Protein AF-A0A0M9E2N9-F1 (afdb_monomer)

Secondary structure (DSSP, 8-state):
------HHHHHHHHHS---HHHHHHHTT---HHHHHHHHHHHHH-SSHHHHHHHHHHHH-

Sol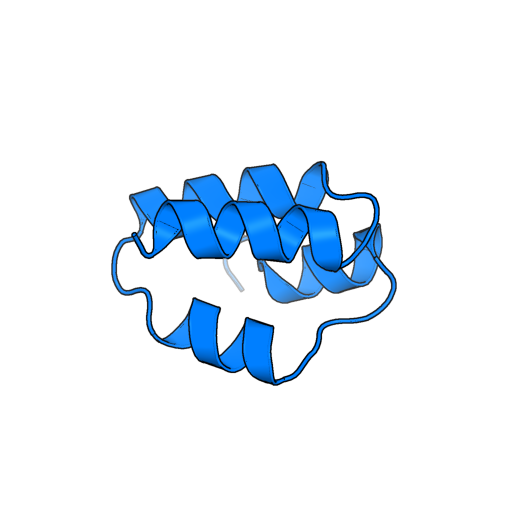vent-accessible surface area (backbone atoms only — not comparable to full-atom values): 3626 Å² total; per-residue (Å²): 133,80,96,67,87,51,53,66,58,40,26,30,73,49,49,70,54,74,59,67,71,59,52,59,54,56,75,70,56,85,52,65,70,57,52,55,53,50,38,61,42,26,72,68,24,77,40,69,66,58,37,47,54,55,50,52,66,73,72,108

pLDDT: mean 88.44, std 13.05, range [36.78, 95.38]

Radius of gyration: 10.58 Å; Cα contacts (8 Å, |Δi|>4): 47; chains: 1; bounding box: 25×22×27 Å

Foldseek 3Di:
DPPDPDLQVLLCVQAVHDDPVNVVLLVPDPDPVLNVQLSVQSNVDNHPVSSVVSSVVSVD

Sequence (60 aa):
MKDGICIFETLYETIGFVPAAIIDSINKIDRQDVLSGLFRQAIKSRDVNQFQKSLDMALA

Nearest PDB structures (foldseek):
  9g3z-assembly1_K  TM=4.416E-01  e=8.913E+00  Sus scrofa

Structure (mmCIF, N/CA/C/O backbone):
data_AF-A0A0M9E2N9-F1
#
_entry.id   AF-A0A0M9E2N9-F1
#
loop_
_atom_site.group_PDB
_atom_site.id
_atom_site.type_symbol
_atom_site.label_atom_id
_atom_site.label_alt_id
_atom_site.label_comp_id
_atom_site.label_asym_id
_atom_site.label_entity_id
_atom_site.label_seq_id
_atom_site.pdbx_PDB_ins_code
_atom_site.Cartn_x
_atom_site.Cartn_y
_atom_site.Cartn_z
_atom_site.occupancy
_atom_site.B_iso_or_equiv
_atom_site.auth_seq_id
_atom_site.auth_comp_id
_atom_site.auth_asym_id
_atom_site.auth_atom_id
_atom_site.pdbx_PDB_model_num
ATOM 1 N N . MET A 1 1 ? -15.359 12.204 -15.102 1.00 39.47 1 MET A N 1
ATOM 2 C CA . MET A 1 1 ? -14.698 11.636 -13.910 1.00 39.47 1 MET A CA 1
ATOM 3 C C . MET A 1 1 ? -14.208 12.826 -13.108 1.00 39.47 1 MET A C 1
ATOM 5 O O . MET A 1 1 ? -13.511 13.645 -13.683 1.00 39.47 1 MET A O 1
ATOM 9 N N . LYS A 1 2 ? -14.716 13.033 -11.886 1.00 36.78 2 LYS A N 1
ATOM 10 C CA . LYS A 1 2 ? -14.222 14.110 -11.012 1.00 36.78 2 LYS A CA 1
ATOM 11 C C . LYS A 1 2 ? -12.862 13.678 -10.474 1.00 36.78 2 LYS A C 1
ATOM 13 O O . LYS A 1 2 ? -12.731 12.509 -10.129 1.00 36.78 2 LYS A O 1
ATOM 18 N N . ASP A 1 3 ? -11.916 14.606 -10.430 1.00 42.62 3 ASP A N 1
ATOM 19 C CA . ASP A 1 3 ? -10.522 14.495 -9.984 1.00 42.62 3 ASP A CA 1
ATOM 20 C C . ASP A 1 3 ? -10.365 13.893 -8.570 1.00 42.62 3 ASP A C 1
ATOM 22 O O . ASP A 1 3 ? -10.053 14.578 -7.597 1.00 42.62 3 ASP A O 1
ATOM 26 N N . GLY A 1 4 ? -10.633 12.596 -8.432 1.00 52.75 4 GLY A N 1
ATOM 27 C CA . GLY A 1 4 ? -10.335 11.799 -7.251 1.00 52.75 4 GLY A CA 1
ATOM 28 C C . GLY A 1 4 ? -9.046 11.048 -7.519 1.00 52.75 4 GLY A C 1
ATOM 29 O O . GLY A 1 4 ? -9.044 10.095 -8.291 1.00 52.75 4 GLY A O 1
ATOM 30 N N . ILE A 1 5 ? -7.947 11.514 -6.936 1.00 61.31 5 ILE A N 1
ATOM 31 C CA . ILE A 1 5 ? -6.631 10.950 -7.209 1.00 61.31 5 ILE A CA 1
ATOM 32 C C . ILE A 1 5 ? -6.575 9.501 -6.697 1.00 61.31 5 ILE A C 1
ATOM 34 O O . ILE A 1 5 ? -6.867 9.238 -5.528 1.00 61.31 5 ILE A O 1
ATOM 38 N N . CYS A 1 6 ? -6.246 8.557 -7.580 1.00 84.69 6 CYS A N 1
ATOM 39 C CA . CYS A 1 6 ? -6.294 7.125 -7.303 1.00 84.69 6 CYS A CA 1
ATOM 40 C C . CYS A 1 6 ? -4.957 6.634 -6.728 1.00 84.69 6 CYS A C 1
ATOM 42 O O . CYS A 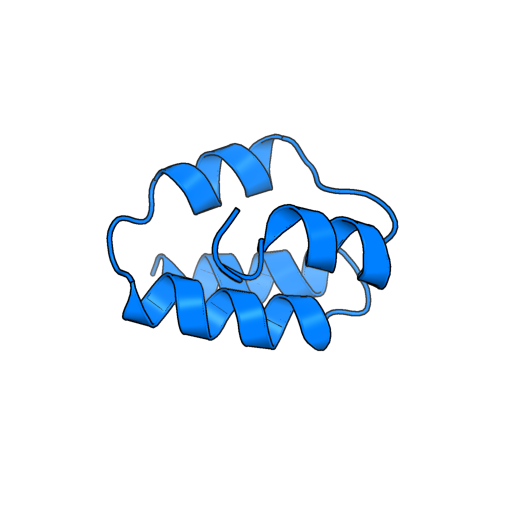1 6 ? -3.930 6.679 -7.404 1.00 84.69 6 CYS A O 1
ATOM 44 N N . ILE A 1 7 ? -4.962 6.113 -5.492 1.00 90.44 7 ILE A N 1
ATOM 45 C CA . ILE A 1 7 ? -3.756 5.571 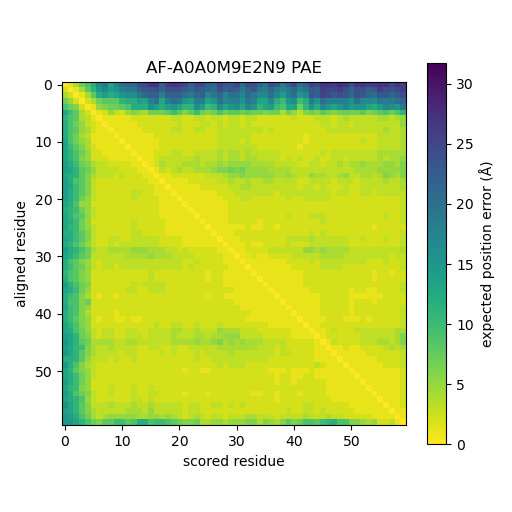-4.828 1.00 90.44 7 ILE A CA 1
ATOM 46 C C . ILE A 1 7 ? -3.081 4.505 -5.702 1.00 90.44 7 ILE A C 1
ATOM 48 O O . ILE A 1 7 ? -1.856 4.457 -5.772 1.00 90.44 7 ILE A O 1
ATOM 52 N N . PHE A 1 8 ? -3.864 3.677 -6.397 1.00 91.19 8 PHE A N 1
ATOM 53 C CA . PHE A 1 8 ? -3.340 2.613 -7.254 1.00 91.19 8 PHE A CA 1
ATOM 54 C C . PHE A 1 8 ? -2.608 3.150 -8.4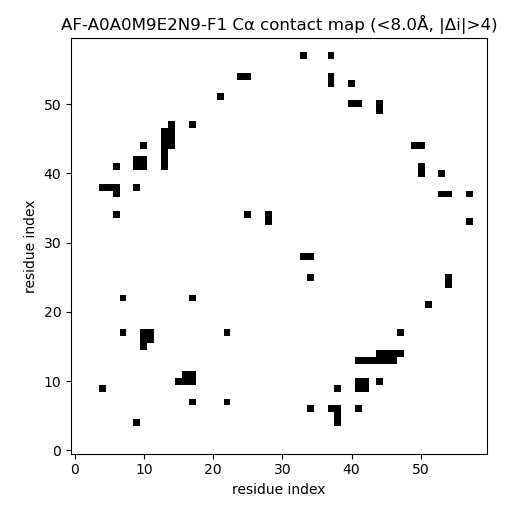82 1.00 91.19 8 PHE A C 1
ATOM 56 O O . PHE A 1 8 ? -1.531 2.655 -8.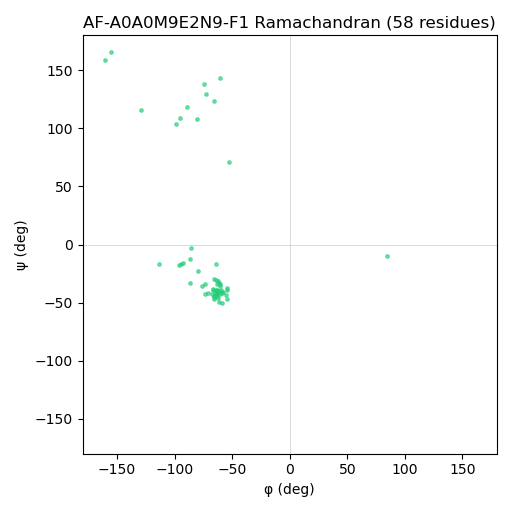799 1.00 91.19 8 PHE A O 1
ATOM 63 N N . GLU A 1 9 ? -3.161 4.173 -9.138 1.00 90.88 9 GLU A N 1
ATOM 64 C CA . GLU A 1 9 ? -2.510 4.820 -10.282 1.00 90.88 9 GLU A CA 1
ATOM 65 C C . GLU A 1 9 ? -1.186 5.440 -9.842 1.00 90.88 9 GLU A C 1
ATOM 67 O O . GLU A 1 9 ? -0.153 5.169 -10.442 1.00 90.88 9 GLU A O 1
ATOM 72 N N . THR A 1 10 ? -1.179 6.159 -8.718 1.00 92.31 10 THR A N 1
ATOM 73 C CA . THR A 1 10 ? 0.051 6.755 -8.190 1.00 92.31 10 THR A CA 1
ATOM 74 C C . THR A 1 10 ? 1.090 5.718 -7.790 1.00 92.31 10 THR A C 1
ATOM 76 O O . THR A 1 10 ? 2.260 5.904 -8.099 1.00 92.31 10 THR A O 1
ATOM 79 N N . LEU A 1 11 ? 0.704 4.617 -7.138 1.00 92.12 11 LEU A N 1
ATOM 80 C CA . LEU A 1 11 ? 1.652 3.543 -6.825 1.00 92.12 11 LEU A CA 1
ATOM 81 C C . LEU A 1 11 ? 2.223 2.906 -8.091 1.00 92.12 11 LEU A C 1
ATOM 83 O O . LEU A 1 11 ? 3.409 2.592 -8.139 1.00 92.12 11 LEU A O 1
ATOM 87 N N . TYR A 1 12 ? 1.400 2.728 -9.123 1.00 92.12 12 TYR A N 1
ATOM 88 C CA . TYR A 1 12 ? 1.874 2.220 -10.402 1.00 92.12 12 TYR A CA 1
ATOM 89 C C . TYR A 1 12 ? 2.857 3.196 -11.064 1.00 92.12 12 TYR A C 1
ATOM 91 O O . TYR A 1 12 ? 3.896 2.769 -11.556 1.00 92.12 12 TYR A O 1
ATOM 99 N N . GLU A 1 13 ? 2.586 4.500 -11.019 1.00 91.25 13 GLU A N 1
ATOM 100 C CA . GLU A 1 13 ? 3.478 5.532 -11.560 1.00 91.25 13 GLU A CA 1
ATOM 101 C C . GLU A 1 13 ? 4.801 5.654 -10.790 1.00 91.25 13 GLU A C 1
ATOM 103 O O . GLU A 1 13 ? 5.848 5.850 -11.407 1.00 91.25 13 GLU A O 1
ATOM 108 N N . THR A 1 14 ? 4.786 5.538 -9.457 1.00 91.12 14 THR A N 1
ATOM 109 C CA . THR A 1 14 ? 5.990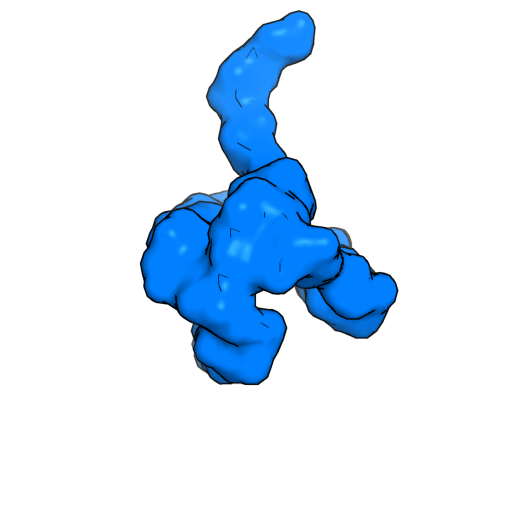 5.730 -8.631 1.00 91.12 14 THR A CA 1
ATOM 110 C C . THR A 1 14 ? 6.826 4.465 -8.461 1.00 91.12 14 THR A C 1
ATOM 112 O O . THR A 1 14 ? 8.050 4.555 -8.377 1.00 91.12 14 THR A O 1
ATOM 115 N N . ILE A 1 15 ? 6.193 3.289 -8.416 1.00 90.75 15 ILE A N 1
ATOM 116 C CA . ILE A 1 15 ? 6.842 2.006 -8.088 1.00 90.75 15 ILE A CA 1
ATOM 117 C C . ILE A 1 15 ? 6.855 1.046 -9.293 1.00 90.75 15 ILE A C 1
ATOM 119 O O . ILE A 1 15 ? 7.629 0.089 -9.315 1.00 90.75 15 ILE A O 1
ATOM 123 N N . GLY A 1 16 ? 6.033 1.286 -10.318 1.00 90.19 16 GLY A N 1
ATOM 124 C CA . GLY A 1 16 ? 5.956 0.472 -11.539 1.00 90.19 16 GLY A CA 1
ATOM 125 C C . GLY A 1 16 ? 5.058 -0.765 -11.435 1.00 90.19 16 GLY A C 1
ATOM 126 O O . GLY A 1 16 ? 4.787 -1.409 -12.446 1.00 90.19 16 GLY A O 1
ATOM 127 N N . PHE A 1 17 ? 4.591 -1.120 -10.234 1.00 89.12 17 PHE A N 1
ATOM 128 C CA . PHE A 1 17 ? 3.619 -2.192 -10.010 1.00 89.12 17 PHE A CA 1
ATOM 129 C C . PHE A 1 17 ? 2.934 -2.051 -8.644 1.00 89.12 17 PHE A C 1
ATOM 131 O O . PHE A 1 17 ? 3.479 -1.445 -7.722 1.00 89.12 17 PHE A O 1
ATOM 138 N N . VAL A 1 18 ? 1.758 -2.670 -8.494 1.00 91.19 18 VAL A N 1
ATOM 139 C CA . VAL A 1 18 ? 1.017 -2.724 -7.223 1.00 91.19 18 VAL A CA 1
ATOM 140 C C . VAL A 1 18 ? 0.638 -4.179 -6.915 1.00 91.19 18 VAL A C 1
ATOM 142 O O . VAL A 1 18 ? -0.131 -4.772 -7.671 1.00 91.19 18 VAL A O 1
ATOM 145 N N . PRO A 1 19 ? 1.156 -4.793 -5.836 1.00 93.12 19 PRO A N 1
ATOM 146 C CA . PRO A 1 19 ? 0.745 -6.132 -5.419 1.00 93.12 19 PRO A CA 1
ATOM 147 C C . PRO A 1 19 ? -0.743 -6.216 -5.078 1.00 93.12 19 PRO A C 1
ATOM 149 O O . PRO A 1 19 ? -1.277 -5.337 -4.403 1.00 93.12 19 PRO A O 1
ATOM 152 N N . ALA A 1 20 ? -1.377 -7.342 -5.418 1.00 92.62 20 ALA A N 1
ATOM 153 C CA . ALA A 1 20 ? -2.775 -7.611 -5.070 1.00 92.62 20 ALA A CA 1
ATOM 154 C C . ALA A 1 20 ? -3.050 -7.484 -3.559 1.00 92.62 20 ALA A C 1
ATOM 156 O O . ALA A 1 20 ? -4.036 -6.876 -3.164 1.00 92.62 20 ALA A O 1
ATOM 157 N N . ALA A 1 21 ? -2.127 -7.942 -2.706 1.00 93.12 21 ALA A N 1
ATOM 158 C CA . ALA A 1 21 ? -2.266 -7.828 -1.253 1.00 93.12 21 ALA A CA 1
ATOM 159 C C . ALA A 1 21 ? -2.351 -6.370 -0.755 1.00 93.12 21 ALA A C 1
ATOM 161 O O . ALA A 1 21 ? -3.066 -6.085 0.209 1.00 93.12 21 ALA A O 1
ATOM 162 N N . ILE A 1 22 ? -1.658 -5.436 -1.420 1.00 93.12 22 ILE A N 1
ATOM 163 C CA . ILE A 1 22 ? -1.749 -4.002 -1.116 1.00 93.12 22 ILE A CA 1
ATOM 164 C C . ILE A 1 22 ? -3.107 -3.458 -1.563 1.00 93.12 22 ILE A C 1
ATOM 166 O O . ILE A 1 22 ? -3.733 -2.707 -0.817 1.00 93.12 22 ILE A O 1
ATOM 170 N N . ILE A 1 23 ? -3.589 -3.874 -2.738 1.00 92.69 23 ILE A N 1
ATOM 171 C CA . ILE A 1 23 ? -4.912 -3.492 -3.251 1.00 92.69 23 ILE A CA 1
ATOM 172 C C . ILE A 1 23 ? -6.010 -3.930 -2.280 1.00 92.69 23 ILE A C 1
ATOM 174 O O . ILE A 1 23 ? -6.819 -3.109 -1.849 1.00 92.69 23 ILE A O 1
ATOM 178 N N . ASP A 1 24 ? -5.985 -5.197 -1.869 1.00 93.38 24 ASP A N 1
ATOM 179 C CA . ASP A 1 24 ? -6.949 -5.760 -0.924 1.00 93.38 24 ASP A CA 1
ATOM 180 C C . ASP A 1 24 ? -6.918 -5.048 0.429 1.00 93.38 24 ASP A C 1
ATOM 182 O O . ASP A 1 24 ? -7.951 -4.882 1.072 1.00 93.38 24 ASP A O 1
ATOM 186 N N . SER A 1 25 ? -5.735 -4.628 0.875 1.00 93.75 25 SER A N 1
ATOM 187 C CA . SER A 1 25 ? -5.567 -3.922 2.145 1.00 93.75 25 SER A CA 1
ATOM 188 C C . SER A 1 25 ? -6.085 -2.485 2.075 1.00 93.75 25 SER A C 1
ATOM 190 O O . SER A 1 25 ? -6.790 -2.062 2.984 1.00 93.75 25 SER A O 1
ATOM 192 N N . ILE A 1 26 ? -5.813 -1.753 0.987 1.00 92.69 26 ILE A N 1
ATOM 193 C CA . ILE A 1 26 ? -6.349 -0.398 0.772 1.00 92.69 26 ILE A CA 1
ATOM 194 C C . ILE A 1 26 ? -7.878 -0.432 0.659 1.00 92.69 26 ILE A C 1
ATOM 196 O O . ILE A 1 26 ? -8.550 0.393 1.269 1.00 92.69 26 ILE A O 1
ATOM 200 N N . ASN A 1 27 ? -8.436 -1.408 -0.064 1.00 92.56 27 ASN A N 1
ATOM 201 C CA . ASN A 1 27 ? -9.885 -1.540 -0.251 1.00 92.56 27 ASN A CA 1
ATOM 202 C C . ASN A 1 27 ? -10.654 -1.832 1.049 1.00 92.56 27 ASN A C 1
ATOM 204 O O . ASN A 1 27 ? -11.867 -1.654 1.084 1.00 92.56 27 ASN A O 1
ATOM 208 N N . LYS A 1 28 ? -9.972 -2.276 2.113 1.00 92.88 28 LYS A N 1
ATOM 209 C CA . LYS A 1 28 ? -10.563 -2.484 3.446 1.00 92.88 28 LYS A CA 1
ATOM 210 C C . LYS A 1 28 ? -10.589 -1.213 4.303 1.00 92.88 28 LYS A C 1
ATOM 212 O O . LYS A 1 28 ? -11.051 -1.264 5.439 1.00 92.88 28 LYS A O 1
ATOM 217 N N . ILE A 1 29 ? -10.051 -0.094 3.814 1.00 92.12 29 ILE A N 1
ATOM 218 C CA . ILE A 1 29 ? -9.970 1.161 4.566 1.00 92.12 29 ILE A CA 1
ATOM 219 C C . ILE A 1 29 ? -11.159 2.051 4.204 1.00 92.12 29 ILE A C 1
ATOM 221 O O . ILE A 1 29 ? -11.181 2.668 3.144 1.00 92.12 29 ILE A O 1
ATOM 225 N N . ASP A 1 30 ? -12.097 2.202 5.138 1.00 90.94 30 ASP A N 1
ATOM 226 C CA . ASP A 1 30 ? -13.247 3.111 4.987 1.00 90.94 30 ASP A CA 1
ATOM 227 C C . ASP A 1 30 ? -12.946 4.557 5.433 1.00 90.94 30 ASP A C 1
ATOM 229 O O . ASP A 1 30 ? -13.711 5.489 5.178 1.00 90.94 30 ASP A O 1
ATOM 233 N N . ARG A 1 31 ? -11.818 4.769 6.123 1.00 92.31 31 ARG A N 1
ATOM 234 C CA . ARG A 1 31 ? -11.421 6.076 6.666 1.00 92.31 31 ARG A CA 1
ATOM 235 C C . ARG A 1 31 ? -10.780 6.956 5.592 1.00 92.31 31 ARG A C 1
ATOM 237 O O . ARG A 1 31 ? -9.636 6.740 5.191 1.00 92.31 31 ARG A O 1
ATOM 244 N N . GLN A 1 32 ? -11.500 7.986 5.150 1.00 90.25 32 GLN A N 1
ATOM 245 C CA . GLN A 1 32 ? -11.045 8.886 4.084 1.00 90.25 32 GLN A CA 1
ATOM 246 C C . GLN A 1 32 ? -9.774 9.677 4.445 1.00 90.25 32 GLN A C 1
ATOM 248 O O . GLN A 1 32 ? -8.937 9.937 3.579 1.00 90.25 32 GLN A O 1
ATOM 253 N N . ASP A 1 33 ? -9.601 10.051 5.713 1.00 91.31 33 ASP A N 1
ATOM 254 C CA . ASP A 1 33 ? -8.393 10.711 6.218 1.00 91.31 33 ASP A CA 1
ATOM 255 C C . ASP A 1 33 ? -7.161 9.802 6.098 1.00 91.31 33 ASP A C 1
ATOM 257 O O . ASP A 1 33 ? -6.102 10.247 5.647 1.00 91.31 33 ASP A O 1
ATOM 261 N N . VAL A 1 34 ? -7.329 8.510 6.391 1.00 93.44 34 VAL A N 1
ATOM 262 C CA . VAL A 1 34 ? -6.283 7.498 6.218 1.00 93.44 34 VAL A CA 1
ATOM 263 C C . VAL A 1 34 ? -5.943 7.312 4.743 1.00 93.44 34 VAL A C 1
ATOM 265 O O . VAL A 1 34 ? -4.767 7.346 4.384 1.00 93.44 34 VAL A O 1
ATOM 268 N N . LEU A 1 35 ? -6.949 7.190 3.872 1.00 93.31 35 LEU A N 1
ATOM 269 C CA . LEU A 1 35 ? -6.739 7.087 2.423 1.00 93.31 35 LEU A CA 1
ATOM 270 C C . LEU A 1 35 ? -5.990 8.308 1.865 1.00 93.31 35 LEU A C 1
ATOM 272 O O . LEU A 1 35 ? -5.059 8.158 1.077 1.00 93.31 35 LEU A O 1
ATOM 276 N N . SER A 1 36 ? -6.327 9.518 2.319 1.00 92.38 36 SER A N 1
ATOM 277 C CA . SER A 1 36 ? -5.614 10.748 1.943 1.00 92.38 36 SER A CA 1
ATOM 278 C C . SER A 1 36 ? -4.156 10.747 2.426 1.00 92.38 36 SER A C 1
ATOM 280 O O . SER A 1 36 ? -3.245 11.164 1.704 1.00 92.38 36 SER A O 1
ATOM 282 N N . GLY A 1 37 ? -3.907 10.228 3.632 1.00 93.75 37 GLY A N 1
ATOM 283 C CA . GLY A 1 37 ? -2.560 10.008 4.153 1.00 93.75 37 GLY A CA 1
ATOM 284 C C . GLY A 1 37 ? -1.760 9.029 3.294 1.00 93.75 37 GLY A C 1
ATOM 285 O O . GLY A 1 37 ? -0.650 9.352 2.869 1.00 93.75 37 GLY A O 1
ATOM 286 N N . LEU A 1 38 ? -2.343 7.871 2.980 1.00 94.56 38 LEU A N 1
ATOM 287 C CA . LEU A 1 38 ? -1.729 6.842 2.140 1.00 94.56 38 LEU A CA 1
ATOM 288 C C . LEU A 1 38 ? -1.444 7.349 0.732 1.00 94.56 38 LEU A C 1
ATOM 290 O O . LEU A 1 38 ? -0.356 7.114 0.217 1.00 94.56 38 LEU A O 1
ATOM 294 N N . PHE A 1 39 ? -2.350 8.126 0.146 1.00 94.00 39 PHE A N 1
ATOM 295 C CA . PHE A 1 39 ? -2.121 8.779 -1.136 1.00 94.00 39 PHE A CA 1
ATOM 296 C C . PHE A 1 39 ? -0.833 9.626 -1.131 1.00 94.00 39 PHE A C 1
ATOM 298 O O . PHE A 1 39 ? 0.031 9.483 -1.996 1.00 94.00 39 PHE A O 1
ATOM 305 N N . ARG A 1 40 ? -0.630 10.450 -0.095 1.00 93.31 40 ARG A N 1
ATOM 306 C CA . ARG A 1 40 ? 0.603 11.247 0.055 1.00 93.31 40 ARG A CA 1
ATO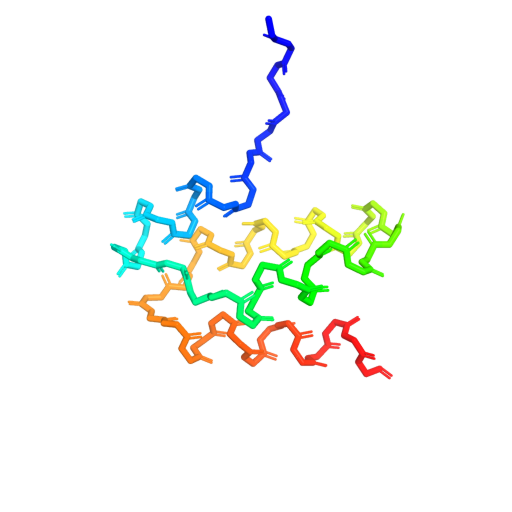M 307 C C . ARG A 1 40 ? 1.851 10.386 0.236 1.00 93.31 40 ARG A C 1
ATOM 309 O O . ARG A 1 40 ? 2.934 10.821 -0.153 1.00 93.31 40 ARG A O 1
ATOM 316 N N . GLN A 1 41 ? 1.723 9.208 0.846 1.00 94.31 41 GLN A N 1
ATOM 317 C CA . GLN A 1 41 ? 2.834 8.265 0.986 1.00 94.31 41 GLN A CA 1
ATOM 318 C C . GLN A 1 41 ? 3.130 7.532 -0.324 1.00 94.31 41 GLN A C 1
ATOM 320 O O . GLN A 1 41 ? 4.301 7.333 -0.639 1.00 94.31 41 GLN A O 1
ATOM 325 N N . ALA A 1 42 ? 2.115 7.206 -1.128 1.00 93.88 42 ALA A N 1
ATOM 326 C CA . ALA A 1 42 ? 2.287 6.611 -2.454 1.00 93.88 42 ALA A CA 1
ATOM 327 C C . ALA A 1 42 ? 3.139 7.502 -3.372 1.00 93.88 42 ALA A C 1
ATOM 329 O O . ALA A 1 42 ? 4.053 7.003 -4.023 1.00 93.88 42 ALA A O 1
ATOM 330 N N . ILE A 1 43 ? 2.926 8.826 -3.331 1.00 93.75 43 ILE A N 1
ATOM 331 C CA . ILE A 1 43 ? 3.732 9.811 -4.081 1.00 93.75 43 ILE A CA 1
ATOM 332 C C . ILE A 1 43 ? 5.220 9.771 -3.678 1.00 93.75 43 ILE A C 1
ATOM 334 O O . ILE A 1 43 ? 6.101 10.037 -4.490 1.00 93.75 43 ILE A O 1
ATOM 338 N N . LYS A 1 44 ? 5.515 9.484 -2.406 1.00 92.69 44 LYS A N 1
ATOM 339 C CA . LYS A 1 44 ? 6.875 9.547 -1.840 1.00 92.69 44 LYS A CA 1
ATOM 340 C C . LYS A 1 44 ? 7.604 8.206 -1.849 1.00 92.69 44 LYS A C 1
ATOM 342 O O . LYS A 1 44 ? 8.819 8.178 -1.647 1.00 92.69 44 LYS A O 1
ATOM 347 N N . SER A 1 45 ? 6.868 7.115 -2.019 1.00 93.00 45 SER A N 1
ATOM 348 C CA . SER A 1 45 ? 7.403 5.762 -1.937 1.00 93.00 45 SER A CA 1
ATOM 349 C C . SER A 1 45 ? 8.256 5.468 -3.164 1.00 93.00 45 SER A C 1
ATOM 351 O O . SER A 1 45 ? 7.825 5.686 -4.291 1.00 93.00 45 SER A O 1
ATOM 353 N N . ARG A 1 46 ? 9.478 4.976 -2.942 1.00 90.25 46 ARG A N 1
ATOM 354 C CA . ARG A 1 46 ? 10.397 4.586 -4.031 1.00 90.25 46 ARG A CA 1
ATOM 355 C C . ARG A 1 46 ? 10.301 3.113 -4.404 1.00 90.25 46 ARG A C 1
ATOM 357 O O . ARG A 1 46 ? 10.826 2.697 -5.428 1.00 90.25 46 ARG A O 1
ATOM 364 N N . ASP A 1 47 ? 9.695 2.325 -3.528 1.00 93.00 47 ASP A N 1
ATOM 365 C CA . ASP A 1 47 ? 9.509 0.898 -3.693 1.00 93.00 47 ASP A CA 1
ATOM 366 C C . ASP A 1 47 ? 8.302 0.430 -2.877 1.00 93.00 47 ASP A C 1
ATOM 368 O O . ASP A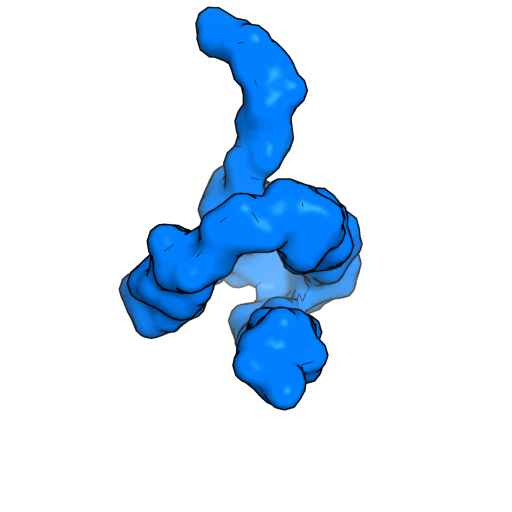 1 47 ? 7.798 1.123 -1.985 1.00 93.00 47 ASP A O 1
ATOM 372 N N . VAL A 1 48 ? 7.855 -0.782 -3.188 1.00 91.19 48 VAL A N 1
ATOM 373 C CA . VAL A 1 48 ? 6.671 -1.395 -2.593 1.00 91.19 48 VAL A CA 1
ATOM 374 C C . VAL A 1 48 ? 6.793 -1.609 -1.082 1.00 91.19 48 VAL A C 1
ATOM 376 O O . VAL A 1 48 ? 5.799 -1.501 -0.369 1.00 91.19 48 VAL A O 1
ATOM 379 N N . ASN A 1 49 ? 8.002 -1.850 -0.564 1.00 93.19 49 ASN A N 1
ATOM 380 C CA . ASN A 1 49 ? 8.213 -2.108 0.859 1.00 93.19 49 ASN A CA 1
ATOM 381 C C . ASN A 1 49 ? 8.082 -0.820 1.679 1.00 93.19 49 ASN A C 1
ATOM 383 O O . ASN A 1 49 ? 7.600 -0.855 2.811 1.00 93.19 49 ASN A O 1
ATOM 387 N N . GLN A 1 50 ? 8.491 0.327 1.126 1.00 94.06 50 GLN A N 1
ATOM 388 C CA . GLN A 1 50 ? 8.272 1.630 1.767 1.00 94.06 50 GLN A CA 1
ATOM 389 C C . GLN A 1 50 ? 6.786 1.951 1.900 1.00 94.06 50 GLN A C 1
ATOM 391 O O . GLN A 1 50 ? 6.339 2.380 2.969 1.00 94.06 50 GLN A O 1
ATOM 396 N N . PHE A 1 51 ? 6.016 1.701 0.840 1.00 95.38 51 PHE A N 1
ATOM 397 C CA . PHE A 1 51 ? 4.577 1.892 0.904 1.00 95.38 51 PHE A CA 1
ATOM 398 C C . PHE A 1 51 ? 3.921 0.904 1.875 1.00 95.38 51 PHE A C 1
ATOM 400 O O . PHE A 1 51 ? 3.124 1.325 2.710 1.00 95.38 51 PHE A O 1
ATOM 407 N N . GLN A 1 52 ? 4.310 -0.376 1.839 1.00 95.38 52 GLN A N 1
ATOM 408 C CA . GLN A 1 52 ? 3.785 -1.398 2.750 1.00 95.38 52 GLN A CA 1
ATOM 409 C C . GLN A 1 52 ? 3.968 -1.003 4.220 1.00 95.38 52 GLN A C 1
ATOM 411 O O . GLN A 1 52 ? 3.018 -1.079 4.984 1.00 95.38 52 GLN A O 1
ATOM 416 N N . LYS A 1 53 ? 5.132 -0.468 4.611 1.00 95.12 53 LYS A N 1
ATOM 417 C CA . LYS A 1 53 ? 5.338 0.037 5.981 1.00 95.12 53 LYS A CA 1
ATOM 418 C C . LYS A 1 53 ? 4.365 1.157 6.347 1.00 95.12 53 LYS A C 1
ATOM 420 O O . LYS A 1 53 ? 3.892 1.221 7.477 1.00 95.12 53 LYS A O 1
ATOM 425 N N . SER A 1 54 ? 4.081 2.055 5.405 1.00 94.69 54 SER A N 1
ATOM 426 C CA . SER A 1 54 ? 3.121 3.145 5.614 1.00 94.69 54 SER A CA 1
ATOM 427 C C . SER A 1 54 ? 1.698 2.619 5.771 1.00 94.69 54 SER A C 1
ATOM 429 O O . SER A 1 54 ? 0.941 3.124 6.596 1.00 94.69 54 SER A O 1
ATOM 431 N N . LEU A 1 55 ? 1.358 1.589 4.999 1.00 94.50 55 LEU A N 1
ATOM 432 C CA . LEU A 1 55 ? 0.088 0.887 5.075 1.00 94.50 55 LEU A CA 1
ATOM 433 C C . LEU A 1 55 ? -0.070 0.147 6.407 1.00 94.50 55 LEU A C 1
ATOM 435 O O . LEU A 1 55 ? -1.093 0.308 7.062 1.00 94.50 55 LEU A O 1
ATOM 439 N N . ASP A 1 56 ? 0.960 -0.568 6.857 1.00 94.62 56 ASP A N 1
ATOM 440 C CA . ASP A 1 56 ? 0.955 -1.274 8.141 1.00 94.62 56 ASP A CA 1
ATOM 441 C C . ASP A 1 56 ? 0.764 -0.297 9.311 1.00 94.62 56 ASP A C 1
ATOM 443 O O . ASP A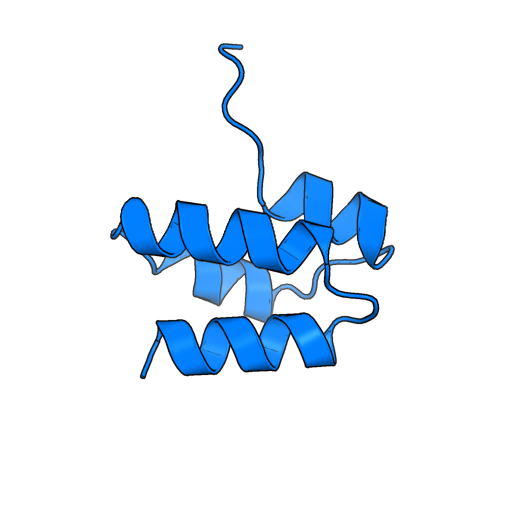 1 56 ? -0.040 -0.548 10.204 1.00 94.62 56 ASP A O 1
ATOM 447 N N . MET A 1 57 ? 1.434 0.863 9.278 1.00 92.31 57 MET A N 1
ATOM 448 C CA . MET A 1 57 ? 1.260 1.914 10.293 1.00 92.31 57 MET A CA 1
ATOM 449 C C . MET A 1 57 ? -0.138 2.542 10.286 1.00 92.31 57 MET A C 1
ATOM 451 O O . MET A 1 57 ? -0.593 3.022 11.317 1.00 92.31 57 MET A O 1
ATOM 455 N N . ALA A 1 58 ? -0.806 2.585 9.134 1.00 90.44 58 ALA A N 1
ATOM 456 C CA . ALA A 1 58 ? -2.153 3.133 9.003 1.00 90.44 58 ALA A CA 1
ATOM 457 C C . ALA A 1 58 ? -3.254 2.158 9.465 1.00 90.44 58 ALA A C 1
ATOM 459 O O . ALA A 1 58 ? -4.374 2.588 9.766 1.00 90.44 58 ALA A O 1
ATOM 460 N N . LEU A 1 59 ? -2.940 0.859 9.467 1.00 87.25 59 LEU A N 1
ATOM 461 C CA . LEU A 1 59 ? -3.831 -0.236 9.855 1.00 87.25 59 LEU A CA 1
ATOM 462 C C . LEU A 1 59 ? -3.647 -0.691 11.312 1.00 87.25 59 LEU A C 1
ATOM 464 O O . LEU A 1 59 ? -4.532 -1.375 11.825 1.00 87.25 59 LEU A O 1
ATOM 468 N N . ALA A 1 60 ? -2.523 -0.341 11.945 1.00 85.50 60 ALA A N 1
ATOM 469 C CA . ALA A 1 60 ? -2.261 -0.549 13.372 1.00 85.50 60 ALA A CA 1
ATOM 470 C C . ALA A 1 60 ? -3.134 0.354 14.261 1.00 85.50 60 ALA A C 1
ATOM 472 O O . ALA A 1 60 ? -3.528 -0.127 15.346 1.00 85.50 60 ALA A O 1
#

Mean predicted aligned error: 4.12 Å